Protein AF-A0A8S3YWI9-F1 (afdb_monomer_lite)

Sequence (128 aa):
RECPCPGCDGTGHITGLYTHHRSISGCPRRSELPIDVIESLLRQDHSLRCPTPGCNGRGHINNNRSTHRSLSGCPLAAMSRLMSQTATGGKSAMHVVVLPKSDDPTKAMIATCSEKDLIKLAAKEITP

Organism: NCBI:txid100452

InterPro domains:
  IPR002515 Zinc finger, C2H2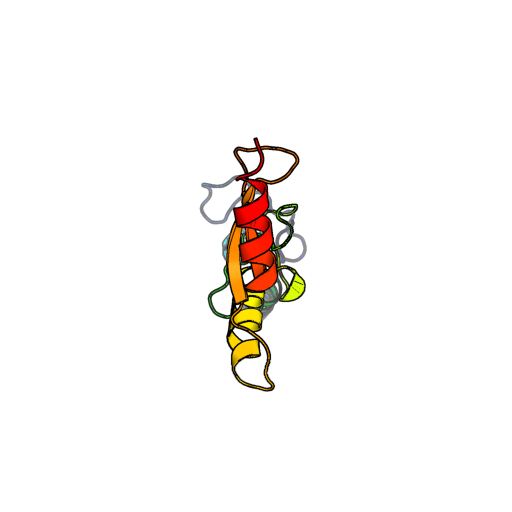C-type [PF01530] (2-29)
  IPR002515 Zinc finger, C2H2C-type [PF01530] (49-77)
  IPR002515 Zinc finger, C2H2C-type [PS51802] (1-37)
  IPR002515 Zinc finger, C2H2C-type [PS51802] (41-84)
  IPR036060 Zinc finger, C2H2C-type superfamily [SSF103637] (2-36)
  IPR036060 Zinc finger, C2H2C-type superfamily [SSF103637] (48-80)

Radius of gyration: 21.67 Å; chains: 1; bounding box: 41×27×69 Å

pLDDT: mean 79.13, std 11.41, range [43.0, 93.88]

Structure (mmCIF, N/CA/C/O backbone):
data_AF-A0A8S3YWI9-F1
#
_entry.id   AF-A0A8S3YWI9-F1
#
loop_
_atom_site.group_PDB
_atom_site.id
_atom_site.type_symbol
_atom_site.label_atom_id
_atom_site.label_alt_id
_atom_site.label_comp_id
_atom_site.label_asym_id
_atom_site.label_entity_id
_atom_site.label_seq_id
_atom_site.pdbx_PDB_ins_code
_atom_site.Cartn_x
_atom_site.Cartn_y
_atom_site.Cartn_z
_atom_site.occupancy
_atom_site.B_iso_or_equiv
_atom_site.auth_seq_id
_atom_site.auth_comp_id
_atom_site.auth_asym_id
_atom_site.auth_atom_id
_atom_site.pdbx_PDB_model_num
ATOM 1 N N . ARG A 1 1 ? 12.882 -3.904 -1.778 1.00 63.34 1 ARG A N 1
ATOM 2 C CA . ARG A 1 1 ? 11.714 -4.653 -2.304 1.00 63.34 1 ARG A CA 1
ATOM 3 C C . ARG A 1 1 ? 11.756 -4.441 -3.796 1.00 63.34 1 ARG A C 1
ATOM 5 O O . ARG A 1 1 ? 11.545 -3.309 -4.213 1.00 63.34 1 ARG A O 1
ATOM 12 N N . GLU A 1 2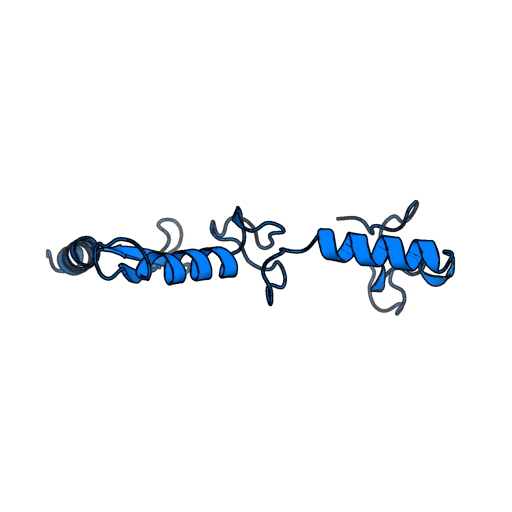 ? 12.147 -5.479 -4.515 1.00 71.88 2 GLU A N 1
ATOM 13 C CA . GLU A 1 2 ? 12.493 -5.403 -5.931 1.00 71.88 2 GLU A CA 1
ATOM 14 C C . GLU A 1 2 ? 11.245 -5.475 -6.808 1.00 71.88 2 GLU A C 1
ATOM 16 O O . GLU A 1 2 ? 10.175 -5.910 -6.366 1.00 71.88 2 GLU A O 1
ATOM 21 N N . CYS A 1 3 ? 11.384 -4.970 -8.028 1.00 85.06 3 CYS A N 1
ATOM 22 C CA . CYS A 1 3 ? 10.352 -5.013 -9.047 1.00 85.06 3 CYS A CA 1
ATOM 23 C C . CYS A 1 3 ? 9.980 -6.475 -9.371 1.00 85.06 3 CYS A C 1
ATOM 25 O O . CYS A 1 3 ? 10.881 -7.303 -9.466 1.00 85.06 3 CYS A O 1
ATOM 27 N N . PRO A 1 4 ? 8.694 -6.818 -9.595 1.00 84.50 4 PRO A N 1
ATOM 28 C CA . PRO A 1 4 ? 8.313 -8.176 -9.997 1.00 84.50 4 PRO A CA 1
ATOM 29 C C . PRO A 1 4 ? 8.827 -8.568 -11.393 1.00 84.50 4 PRO A C 1
ATOM 31 O O . PRO A 1 4 ? 8.722 -9.727 -11.777 1.00 84.50 4 PRO A O 1
ATOM 34 N N . CYS A 1 5 ? 9.338 -7.609 -12.172 1.00 85.75 5 CYS A N 1
ATOM 35 C CA . CYS A 1 5 ? 9.830 -7.836 -13.524 1.00 85.75 5 CYS A CA 1
ATOM 36 C C . CYS A 1 5 ? 11.078 -8.736 -13.487 1.00 85.75 5 CYS A C 1
ATOM 38 O O . CYS A 1 5 ? 12.069 -8.353 -12.859 1.00 85.75 5 CYS A O 1
ATOM 40 N N . PRO A 1 6 ? 11.077 -9.892 -14.179 1.00 86.25 6 PRO A N 1
ATOM 41 C CA . PRO A 1 6 ? 12.251 -10.755 -14.267 1.00 86.25 6 PRO A CA 1
ATOM 42 C C . PRO A 1 6 ? 13.466 -9.987 -14.799 1.00 86.25 6 PRO A C 1
ATOM 44 O O . PRO A 1 6 ? 13.362 -9.264 -15.789 1.00 86.25 6 PRO A O 1
ATOM 47 N N . GLY A 1 7 ? 14.613 -10.113 -14.127 1.00 85.06 7 GLY A N 1
ATOM 48 C CA . GLY A 1 7 ? 15.844 -9.420 -14.527 1.00 85.06 7 GLY A CA 1
ATOM 49 C C . GLY A 1 7 ? 15.806 -7.896 -14.358 1.00 85.06 7 GLY A C 1
ATOM 50 O O . GLY A 1 7 ? 16.611 -7.193 -14.971 1.00 85.06 7 GLY A O 1
ATOM 51 N N . CYS A 1 8 ? 14.870 -7.365 -13.568 1.00 89.19 8 CYS A N 1
ATOM 52 C CA . CYS A 1 8 ? 14.854 -5.964 -13.173 1.00 89.19 8 CYS A CA 1
ATOM 53 C C . CYS A 1 8 ? 15.336 -5.809 -11.727 1.00 89.19 8 CYS A C 1
ATOM 55 O O . CYS A 1 8 ? 14.812 -6.434 -10.811 1.00 89.19 8 CYS A O 1
ATOM 57 N N . ASP A 1 9 ? 16.301 -4.921 -11.531 1.00 89.44 9 ASP A N 1
ATOM 58 C CA . ASP A 1 9 ? 16.907 -4.568 -10.243 1.00 89.44 9 ASP A CA 1
ATOM 59 C C . ASP A 1 9 ? 16.110 -3.495 -9.471 1.00 89.44 9 ASP A C 1
ATOM 61 O O . ASP A 1 9 ? 16.414 -3.164 -8.324 1.00 89.44 9 ASP A O 1
ATOM 65 N N . GLY A 1 10 ? 15.056 -2.947 -10.083 1.00 88.88 10 GLY A N 1
ATOM 66 C CA . GLY A 1 10 ? 14.257 -1.865 -9.513 1.00 88.88 10 GLY A CA 1
ATOM 67 C C . GLY A 1 10 ? 14.858 -0.474 -9.729 1.00 88.88 10 GLY A C 1
ATOM 68 O O . GLY A 1 10 ? 14.299 0.502 -9.229 1.00 88.88 10 GLY A O 1
ATOM 69 N N . THR A 1 11 ? 15.966 -0.338 -10.456 1.00 91.50 11 THR A N 1
ATOM 70 C CA . THR A 1 11 ? 16.626 0.960 -10.655 1.00 91.50 11 THR A CA 1
ATOM 71 C C . THR A 1 11 ? 15.904 1.793 -11.717 1.00 91.50 11 THR A C 1
ATOM 73 O O . THR A 1 11 ? 15.346 1.270 -12.685 1.00 91.50 11 THR A O 1
ATOM 76 N N . GLY A 1 12 ? 15.865 3.111 -11.510 1.00 91.38 12 GLY A N 1
ATOM 77 C CA . GLY A 1 12 ? 15.150 4.048 -12.376 1.00 91.38 12 GLY A CA 1
ATOM 78 C C . GLY A 1 12 ? 13.626 3.931 -12.278 1.00 91.38 12 GLY A C 1
ATOM 79 O O . GLY A 1 12 ? 13.082 3.191 -11.455 1.00 91.38 12 GLY A O 1
ATOM 80 N N . HIS A 1 13 ? 12.922 4.686 -13.117 1.00 92.94 13 HIS A N 1
ATOM 81 C CA . HIS A 1 13 ? 11.462 4.685 -13.198 1.00 92.94 13 HIS A CA 1
ATOM 82 C C . HIS A 1 13 ? 11.029 5.065 -14.613 1.00 92.94 13 HIS A C 1
ATOM 84 O O . HIS A 1 13 ? 11.677 5.899 -15.239 1.00 92.94 13 HIS A O 1
ATOM 90 N N . ILE A 1 14 ? 9.917 4.512 -15.101 1.00 92.00 14 ILE A N 1
ATOM 91 C CA . ILE A 1 14 ? 9.407 4.776 -16.462 1.00 92.00 14 ILE A CA 1
ATOM 92 C C . ILE A 1 14 ? 9.196 6.272 -16.762 1.00 92.00 14 ILE A C 1
ATOM 94 O O . ILE A 1 14 ? 9.367 6.715 -17.888 1.00 92.00 14 ILE A O 1
ATOM 98 N N . THR A 1 15 ? 8.862 7.068 -15.745 1.00 90.56 15 THR A N 1
ATOM 99 C CA . THR A 1 15 ? 8.697 8.528 -15.876 1.00 90.56 15 THR A CA 1
ATOM 100 C C . THR A 1 15 ? 10.017 9.301 -15.877 1.00 90.56 15 THR A C 1
ATOM 102 O O . THR A 1 15 ? 10.000 10.508 -16.084 1.00 90.56 15 THR A O 1
ATOM 105 N N . GLY A 1 16 ? 11.141 8.662 -15.544 1.00 91.25 16 GLY A N 1
ATOM 106 C CA . GLY A 1 16 ? 12.441 9.315 -15.351 1.00 91.25 16 GLY A CA 1
ATOM 107 C C . GLY A 1 16 ? 12.561 10.184 -14.089 1.00 91.25 16 GLY A C 1
ATOM 108 O O . GLY A 1 16 ? 13.652 10.640 -13.774 1.00 91.25 16 GLY A O 1
ATOM 109 N N . LEU A 1 17 ? 11.474 10.396 -13.336 1.00 93.88 17 LEU A N 1
ATOM 110 C CA . LEU A 1 17 ? 11.449 11.295 -12.168 1.00 93.88 17 LEU A CA 1
ATOM 111 C C . LEU A 1 17 ? 11.874 10.632 -10.852 1.00 93.88 17 LEU A C 1
ATOM 113 O O . LEU A 1 17 ? 12.165 11.321 -9.878 1.00 93.88 17 LEU A O 1
ATOM 117 N N . TYR A 1 18 ? 11.877 9.300 -10.798 1.00 91.31 18 TYR A N 1
ATOM 118 C CA . TYR A 1 18 ? 12.221 8.546 -9.596 1.00 91.31 18 TYR A CA 1
ATOM 119 C C . TYR A 1 18 ? 13.433 7.655 -9.857 1.00 91.31 18 TYR A C 1
ATOM 121 O O . TYR A 1 18 ? 13.544 7.015 -10.900 1.00 91.31 18 TYR A O 1
ATOM 129 N N . THR A 1 19 ? 14.329 7.582 -8.875 1.00 90.62 19 THR A N 1
ATOM 130 C CA . THR A 1 19 ? 15.571 6.796 -8.948 1.00 90.62 19 THR A CA 1
ATOM 131 C C . THR A 1 19 ? 15.352 5.302 -8.726 1.00 90.62 19 THR A C 1
ATOM 133 O O . THR A 1 19 ? 16.248 4.500 -8.983 1.00 90.62 19 THR A O 1
ATOM 136 N N . HIS A 1 20 ? 14.168 4.915 -8.249 1.00 90.75 20 HIS A N 1
ATOM 137 C CA . HIS A 1 20 ? 13.845 3.536 -7.923 1.00 90.75 20 HIS A CA 1
ATOM 138 C C . HIS A 1 20 ? 12.349 3.259 -8.086 1.00 90.75 20 HIS A C 1
ATOM 140 O O . HIS A 1 20 ? 11.502 4.101 -7.768 1.00 90.75 20 HIS A O 1
ATOM 146 N N . HIS A 1 21 ? 12.023 2.038 -8.494 1.00 89.56 21 HIS A N 1
ATOM 147 C CA . HIS A 1 21 ? 10.664 1.525 -8.599 1.00 89.56 21 HIS A CA 1
ATOM 148 C C . HIS A 1 21 ? 10.556 0.146 -7.943 1.00 89.56 21 HIS A C 1
ATOM 150 O O . HIS A 1 21 ? 11.539 -0.532 -7.666 1.00 89.56 21 HIS A O 1
ATOM 156 N N . ARG A 1 22 ? 9.321 -0.261 -7.636 1.00 87.44 22 ARG A N 1
ATOM 157 C CA . ARG A 1 22 ? 9.043 -1.485 -6.857 1.00 87.44 22 ARG A CA 1
ATOM 158 C C . ARG A 1 22 ? 7.869 -2.295 -7.403 1.00 87.44 22 ARG A C 1
ATOM 160 O O . ARG A 1 22 ? 7.474 -3.281 -6.79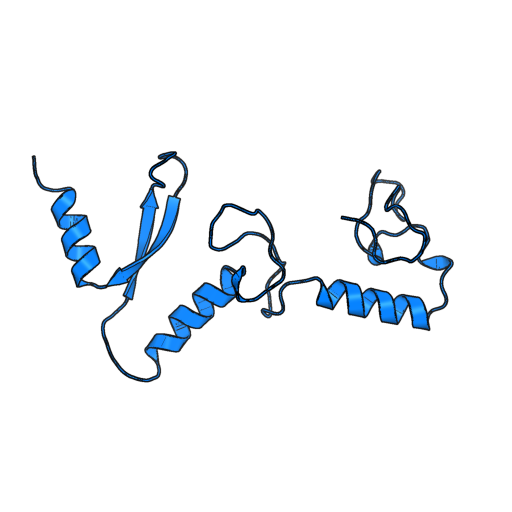3 1.00 87.44 22 ARG A O 1
ATOM 167 N N . SER A 1 23 ? 7.265 -1.826 -8.489 1.00 85.50 23 SER A N 1
ATOM 168 C CA . SER A 1 23 ? 6.069 -2.384 -9.114 1.00 85.50 23 SER A CA 1
ATOM 169 C C . SER A 1 23 ? 6.235 -2.357 -10.624 1.00 85.50 23 SER A C 1
ATOM 171 O O . SER A 1 23 ? 6.979 -1.527 -11.157 1.00 85.50 23 SER A O 1
ATOM 173 N N . ILE A 1 24 ? 5.495 -3.223 -11.319 1.00 87.62 24 ILE A N 1
ATOM 174 C CA . ILE A 1 24 ? 5.515 -3.251 -12.785 1.00 87.62 24 ILE A CA 1
ATOM 175 C C . ILE A 1 24 ? 5.078 -1.915 -13.381 1.00 87.62 24 ILE A C 1
ATOM 177 O O . ILE A 1 24 ? 5.618 -1.498 -14.399 1.00 87.62 24 ILE A O 1
ATOM 181 N N . SER A 1 25 ? 4.160 -1.200 -12.726 1.00 86.94 25 SER A N 1
ATOM 182 C CA . SER A 1 25 ? 3.669 0.087 -13.217 1.00 86.94 25 SER A CA 1
ATOM 183 C C . SER A 1 25 ? 4.752 1.152 -13.352 1.00 86.94 25 SER A C 1
ATOM 185 O O . SER A 1 25 ? 4.663 1.970 -14.260 1.00 86.94 25 SER A O 1
ATOM 187 N N . GLY A 1 26 ? 5.758 1.132 -12.476 1.00 88.31 26 GLY A N 1
ATOM 188 C CA . GLY A 1 26 ? 6.885 2.065 -12.520 1.00 88.31 26 GLY A CA 1
ATOM 189 C C . GLY A 1 26 ? 8.106 1.536 -13.272 1.00 88.31 26 GLY A C 1
ATOM 190 O O . GLY A 1 26 ? 9.107 2.242 -13.357 1.00 88.31 26 GLY A O 1
ATOM 191 N N . CYS A 1 27 ? 8.055 0.303 -13.783 1.00 91.19 27 CYS A N 1
ATOM 192 C CA . CYS A 1 27 ? 9.217 -0.364 -14.353 1.00 91.19 27 CYS A CA 1
ATOM 193 C C . CYS A 1 27 ? 9.564 0.19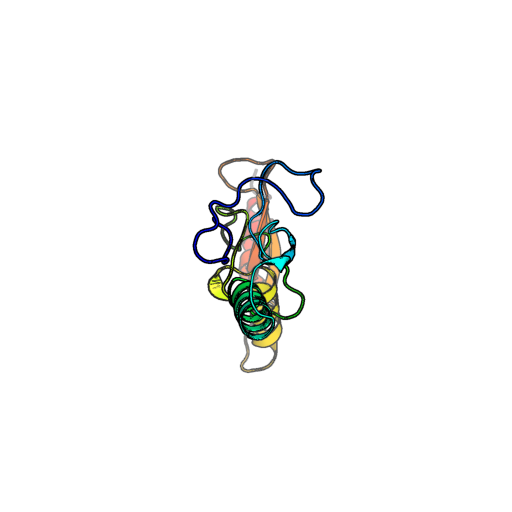0 -15.745 1.00 91.19 27 CYS A C 1
ATOM 195 O O . CYS A 1 27 ? 8.712 0.144 -16.634 1.00 91.19 27 CYS A O 1
ATOM 197 N N . PRO A 1 28 ? 10.803 0.665 -15.978 1.00 90.88 28 PRO A N 1
ATOM 198 C CA . PRO A 1 28 ? 11.233 1.143 -17.291 1.00 90.88 28 PRO A CA 1
ATOM 199 C C . PRO A 1 28 ? 11.321 0.013 -18.328 1.00 90.88 28 PRO A C 1
ATOM 201 O O . PRO A 1 28 ? 11.139 0.263 -19.512 1.00 90.88 28 PRO A O 1
ATOM 204 N N . ARG A 1 29 ? 11.509 -1.239 -17.888 1.00 87.56 29 ARG A N 1
ATOM 205 C CA . ARG A 1 29 ? 11.561 -2.427 -18.760 1.00 87.56 29 ARG A CA 1
ATOM 206 C C . ARG A 1 29 ? 10.184 -2.974 -19.137 1.00 87.56 29 ARG A C 1
ATOM 208 O O . ARG A 1 29 ? 10.078 -3.946 -19.876 1.00 87.56 29 ARG A O 1
ATOM 215 N N . ARG A 1 30 ? 9.102 -2.374 -18.625 1.00 86.00 30 ARG A N 1
ATOM 216 C CA . ARG A 1 30 ? 7.735 -2.876 -18.823 1.00 86.00 30 ARG A CA 1
ATOM 217 C C . ARG A 1 30 ? 7.368 -2.997 -20.301 1.00 86.00 30 ARG A C 1
ATOM 219 O O . ARG A 1 30 ? 6.700 -3.956 -20.657 1.00 86.00 30 ARG A O 1
ATOM 226 N N . SER A 1 31 ? 7.771 -2.041 -21.136 1.00 81.81 31 SER A N 1
ATOM 227 C CA . SER A 1 31 ? 7.459 -2.031 -22.571 1.00 81.81 31 SER A CA 1
ATOM 228 C C . SER A 1 31 ? 8.251 -3.057 -23.384 1.00 81.81 31 SER A C 1
ATOM 230 O O . SER A 1 31 ? 7.897 -3.308 -24.529 1.00 81.81 31 SER A O 1
ATOM 232 N N . GLU A 1 32 ? 9.311 -3.637 -22.815 1.00 84.19 32 GLU A N 1
ATOM 233 C CA . GLU A 1 32 ? 10.149 -4.651 -23.470 1.00 84.19 32 GLU A CA 1
ATOM 234 C C . GLU A 1 32 ? 9.572 -6.069 -23.321 1.00 84.19 32 GLU A C 1
ATOM 236 O O . GLU A 1 32 ? 10.038 -7.008 -23.963 1.00 84.19 32 GLU A O 1
ATOM 241 N N . LEU A 1 33 ? 8.569 -6.244 -22.456 1.00 84.06 33 LEU A N 1
ATOM 242 C CA . LEU A 1 33 ? 7.944 -7.532 -22.191 1.00 84.06 33 LEU A CA 1
ATOM 243 C C . LEU A 1 33 ? 6.730 -7.763 -23.102 1.00 84.06 33 LEU A C 1
ATOM 245 O O . LEU A 1 33 ? 6.008 -6.819 -23.427 1.00 84.06 33 LEU A O 1
ATOM 249 N N . PRO A 1 34 ? 6.437 -9.022 -23.469 1.00 87.62 34 PRO A N 1
ATOM 250 C CA . PRO A 1 34 ? 5.206 -9.345 -24.175 1.00 87.62 34 PRO A CA 1
ATOM 251 C C . PRO A 1 34 ? 3.978 -9.059 -23.299 1.00 87.62 34 PRO A C 1
ATOM 253 O O . PRO A 1 34 ? 4.016 -9.188 -22.072 1.00 87.62 34 PRO A O 1
ATOM 256 N N . ILE A 1 35 ? 2.872 -8.689 -23.946 1.00 85.88 35 ILE A N 1
ATOM 257 C CA . ILE A 1 35 ? 1.637 -8.216 -23.298 1.00 85.88 35 ILE A CA 1
ATOM 258 C C . ILE A 1 35 ? 1.106 -9.231 -22.273 1.00 85.88 35 ILE A C 1
ATOM 260 O O . ILE A 1 35 ? 0.777 -8.846 -21.150 1.00 85.88 35 ILE A O 1
ATOM 264 N N . ASP A 1 36 ? 1.123 -10.524 -22.603 1.00 86.38 36 ASP A N 1
ATOM 265 C CA . ASP A 1 36 ? 0.658 -11.601 -21.714 1.00 86.38 36 ASP A CA 1
ATOM 266 C C . ASP A 1 36 ? 1.484 -11.701 -20.420 1.00 86.38 36 ASP A C 1
ATOM 268 O O . ASP A 1 36 ? 0.968 -11.976 -19.329 1.00 86.38 36 ASP A O 1
ATOM 272 N N . VAL A 1 37 ? 2.786 -11.422 -20.522 1.00 86.19 37 VAL A N 1
ATOM 273 C CA . VAL A 1 37 ? 3.694 -11.394 -19.371 1.00 86.19 37 VAL A CA 1
ATOM 274 C C . VAL A 1 37 ? 3.446 -10.139 -18.540 1.00 86.19 37 VAL A C 1
ATOM 276 O O . VAL A 1 37 ? 3.382 -10.233 -17.314 1.00 86.19 37 VAL A O 1
ATOM 279 N N . ILE A 1 38 ? 3.229 -8.980 -19.168 1.00 86.12 38 ILE A N 1
ATOM 280 C CA . ILE A 1 38 ? 2.871 -7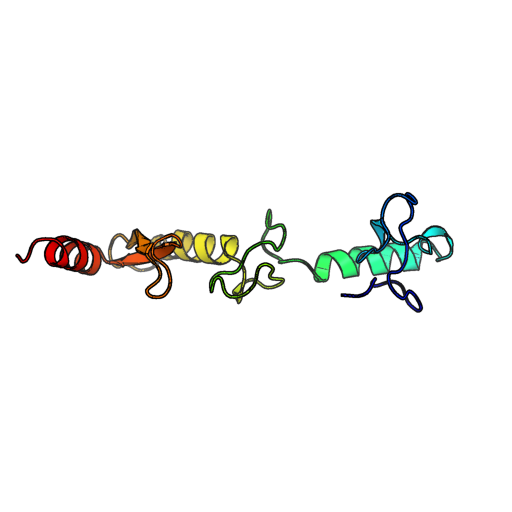.744 -18.455 1.00 86.12 38 ILE A CA 1
ATOM 281 C C . ILE A 1 38 ? 1.580 -7.945 -17.649 1.00 86.12 38 ILE A C 1
ATOM 283 O O . ILE A 1 38 ? 1.539 -7.583 -16.470 1.00 86.12 38 ILE A O 1
ATOM 287 N N . GLU A 1 39 ? 0.546 -8.544 -18.247 1.00 85.50 39 GLU A N 1
ATOM 288 C CA . GLU A 1 39 ? -0.710 -8.871 -17.559 1.00 85.50 39 GLU A CA 1
ATOM 289 C C . GLU A 1 39 ? -0.494 -9.804 -16.366 1.00 85.50 39 GLU A C 1
ATOM 291 O O . GLU A 1 39 ? -1.005 -9.553 -15.269 1.00 85.50 39 GLU A O 1
ATOM 296 N N . SER A 1 40 ? 0.295 -10.859 -16.554 1.00 84.88 40 SER A N 1
ATOM 297 C CA . SER A 1 40 ? 0.602 -11.817 -15.490 1.00 84.88 40 SER A CA 1
ATOM 298 C C . SER A 1 40 ? 1.325 -11.151 -14.314 1.00 84.88 40 SER A C 1
ATOM 300 O O . SER A 1 40 ? 0.970 -11.365 -13.152 1.00 84.88 40 SER A O 1
ATOM 302 N N . LEU A 1 41 ? 2.289 -10.275 -14.599 1.00 84.69 41 LEU A N 1
ATOM 303 C CA . LEU A 1 41 ? 3.052 -9.549 -13.582 1.00 84.69 41 LEU A CA 1
ATOM 304 C C . LEU A 1 41 ? 2.217 -8.476 -12.870 1.00 84.69 41 LEU A C 1
ATOM 306 O O . LEU A 1 41 ? 2.383 -8.266 -11.667 1.00 84.69 41 LEU A O 1
ATOM 310 N N . LEU A 1 42 ? 1.286 -7.825 -13.574 1.00 80.88 42 LEU A N 1
ATOM 311 C CA . LEU A 1 42 ? 0.297 -6.938 -12.954 1.00 80.88 42 LEU A CA 1
ATOM 312 C C . LEU A 1 42 ? -0.540 -7.714 -11.938 1.00 80.88 42 LEU A C 1
ATOM 314 O O . LEU A 1 42 ? -0.622 -7.304 -10.782 1.00 80.88 42 LEU A O 1
ATOM 318 N N . ARG A 1 43 ? -1.098 -8.869 -12.327 1.00 77.88 43 ARG A N 1
ATOM 319 C CA . ARG A 1 43 ? -1.882 -9.738 -11.427 1.00 77.88 43 ARG A CA 1
ATOM 320 C C . ARG A 1 43 ? -1.072 -10.162 -10.199 1.00 77.88 43 ARG A C 1
ATOM 322 O O . ARG A 1 43 ? -1.592 -10.136 -9.081 1.00 77.88 43 ARG A O 1
ATOM 329 N N . GLN A 1 44 ? 0.213 -10.463 -10.374 1.00 73.31 44 GLN A N 1
ATOM 330 C CA . GLN A 1 44 ? 1.113 -10.741 -9.256 1.00 73.31 44 GLN A CA 1
ATOM 331 C C . GLN A 1 44 ? 1.338 -9.516 -8.348 1.00 73.31 44 GLN A C 1
ATOM 333 O O . GLN A 1 44 ? 1.301 -9.663 -7.125 1.00 73.31 44 GLN A O 1
ATOM 338 N N . ASP A 1 45 ? 1.467 -8.296 -8.882 1.00 73.25 45 ASP A N 1
ATOM 339 C CA . ASP A 1 45 ? 1.553 -7.064 -8.073 1.00 73.25 45 ASP A CA 1
ATOM 340 C C . ASP A 1 45 ? 0.325 -6.875 -7.160 1.00 73.25 45 ASP A C 1
ATOM 342 O O . ASP A 1 45 ? 0.454 -6.437 -6.012 1.00 73.25 45 ASP A O 1
ATOM 346 N N . HIS A 1 46 ? -0.863 -7.283 -7.617 1.00 65.69 46 HIS A N 1
ATOM 347 C CA . HIS A 1 46 ? -2.083 -7.265 -6.802 1.00 65.69 46 HIS A CA 1
ATOM 348 C C . HIS A 1 46 ? -2.063 -8.315 -5.682 1.00 65.69 46 HIS A C 1
ATOM 350 O O . HIS A 1 46 ? -2.445 -8.004 -4.555 1.00 65.69 46 HIS A O 1
ATOM 356 N N . SER A 1 47 ? -1.545 -9.521 -5.943 1.00 65.75 47 SER A N 1
ATOM 357 C CA . SER A 1 47 ? -1.385 -10.571 -4.915 1.00 65.75 47 SER A CA 1
ATOM 358 C C . SER A 1 47 ? -0.357 -10.222 -3.827 1.00 65.75 47 SER A C 1
ATOM 360 O O . SER A 1 47 ? -0.323 -10.814 -2.750 1.00 65.75 47 SER A O 1
ATOM 362 N N . LEU A 1 48 ? 0.465 -9.205 -4.083 1.00 71.81 48 LEU A N 1
ATOM 363 C CA . LEU A 1 48 ? 1.444 -8.662 -3.151 1.00 71.81 48 LEU A CA 1
ATOM 364 C C . LEU A 1 48 ? 0.877 -7.560 -2.235 1.00 71.81 48 LEU A C 1
ATOM 366 O O . LEU A 1 48 ? 1.637 -6.988 -1.432 1.00 71.81 48 LEU A O 1
ATOM 370 N N . ARG A 1 49 ? -0.421 -7.255 -2.353 1.00 77.88 49 ARG A N 1
ATOM 371 C CA . ARG A 1 49 ? -1.168 -6.307 -1.515 1.00 77.88 49 ARG A CA 1
ATOM 372 C C . ARG A 1 49 ? -2.080 -7.052 -0.550 1.00 77.88 49 ARG A C 1
ATOM 374 O O . ARG A 1 49 ? -2.347 -8.237 -0.693 1.00 77.88 49 ARG A O 1
ATOM 381 N N . CYS A 1 50 ? -2.537 -6.328 0.465 1.00 86.38 50 CYS A N 1
ATOM 382 C CA . CYS A 1 50 ? -3.518 -6.859 1.394 1.00 86.38 50 CYS A CA 1
ATOM 383 C C . CYS A 1 50 ? -4.805 -7.257 0.650 1.00 86.38 50 CYS A C 1
ATOM 385 O O . CYS A 1 50 ? -5.314 -6.433 -0.107 1.00 86.38 50 CYS A O 1
ATOM 387 N N . PRO A 1 51 ? -5.356 -8.464 0.881 1.00 87.19 51 PRO A N 1
ATOM 388 C CA . PRO A 1 51 ? -6.578 -8.913 0.213 1.00 87.19 51 PRO A CA 1
ATOM 389 C C . PRO A 1 51 ? -7.846 -8.210 0.725 1.00 87.19 51 PRO A C 1
ATOM 391 O O . PRO A 1 51 ? -8.919 -8.409 0.167 1.00 87.19 51 PRO A O 1
ATOM 394 N N . THR A 1 52 ? -7.752 -7.403 1.787 1.00 86.88 52 THR A N 1
ATOM 395 C CA . THR A 1 52 ? -8.886 -6.637 2.316 1.00 86.88 52 THR A CA 1
ATOM 396 C C . THR A 1 52 ? -9.354 -5.601 1.286 1.00 86.88 52 THR A C 1
ATOM 398 O O . THR A 1 52 ? -8.561 -4.723 0.927 1.00 86.88 52 THR A O 1
ATOM 401 N N . PRO A 1 53 ? -10.627 -5.636 0.844 1.00 86.00 53 PRO A N 1
ATOM 402 C CA . PRO A 1 53 ? -11.179 -4.625 -0.054 1.00 86.00 53 PRO A CA 1
ATOM 403 C C . PRO A 1 53 ? -10.993 -3.215 0.517 1.00 86.00 53 PRO A C 1
ATOM 405 O O . PRO A 1 53 ? -11.203 -2.983 1.706 1.00 86.00 53 PRO A O 1
ATOM 408 N N . GLY A 1 54 ? -10.541 -2.274 -0.313 1.00 85.12 54 GLY A N 1
ATOM 409 C CA . GLY A 1 54 ? -10.260 -0.899 0.118 1.00 85.12 54 GLY A CA 1
ATOM 410 C C . GLY A 1 54 ? -8.981 -0.724 0.948 1.00 85.12 54 GLY A C 1
ATOM 411 O O . GLY A 1 54 ? -8.648 0.399 1.326 1.00 85.12 54 GLY A O 1
ATOM 412 N N . CYS A 1 55 ? -8.216 -1.788 1.213 1.00 87.69 55 CYS A N 1
ATOM 413 C CA . CYS A 1 55 ? -6.942 -1.669 1.909 1.00 87.69 55 CYS A CA 1
ATOM 414 C C . CYS A 1 55 ? -5.774 -1.422 0.950 1.00 87.69 55 CYS A C 1
ATOM 416 O O . CYS A 1 55 ? -5.536 -2.164 0.002 1.00 87.69 55 CYS A O 1
ATOM 418 N N . ASN A 1 56 ? -4.970 -0.406 1.257 1.00 84.81 56 ASN A N 1
ATOM 419 C CA . ASN A 1 56 ? -3.775 -0.042 0.493 1.00 84.81 56 ASN A CA 1
ATOM 420 C C . ASN A 1 56 ? -2.478 -0.705 1.008 1.00 84.81 56 ASN A C 1
ATOM 422 O O . ASN A 1 56 ? -1.392 -0.376 0.533 1.00 84.81 56 ASN A O 1
ATOM 426 N N . GLY A 1 57 ? -2.563 -1.604 1.998 1.00 85.00 57 GLY A N 1
ATOM 427 C CA . GLY A 1 57 ? -1.398 -2.277 2.585 1.00 85.00 57 GLY A CA 1
ATOM 428 C C . GLY A 1 57 ? -0.523 -1.396 3.488 1.00 85.00 57 GLY A C 1
ATOM 429 O O . GLY A 1 57 ? 0.577 -1.815 3.853 1.00 85.00 57 GLY A O 1
ATOM 430 N N . ARG A 1 58 ? -0.968 -0.184 3.851 1.00 84.31 58 ARG A N 1
ATOM 431 C CA . ARG A 1 58 ? -0.265 0.701 4.798 1.00 84.31 58 ARG A CA 1
ATOM 432 C C . ARG A 1 58 ? -0.705 0.450 6.241 1.00 84.31 58 ARG A C 1
ATOM 434 O O . ARG A 1 58 ? -1.832 0.028 6.495 1.00 84.31 58 ARG A O 1
ATOM 441 N N . GLY A 1 59 ? 0.204 0.723 7.175 1.00 84.75 59 GLY A N 1
ATOM 442 C CA . GLY A 1 59 ? 0.014 0.464 8.604 1.00 84.75 59 GLY A CA 1
ATOM 443 C C . GLY A 1 59 ? 0.050 -1.028 8.940 1.00 84.75 59 GLY A C 1
ATOM 444 O O . GLY A 1 59 ? 0.036 -1.879 8.052 1.00 84.75 59 GLY A O 1
ATOM 445 N N . HIS A 1 60 ? 0.118 -1.362 10.225 1.00 90.88 60 HIS A N 1
ATOM 446 C CA . HIS A 1 60 ? 0.053 -2.740 10.709 1.00 90.88 60 HIS A CA 1
ATOM 447 C C . HIS A 1 60 ? -0.542 -2.754 12.114 1.00 90.88 60 HIS A C 1
ATOM 449 O O . HIS A 1 60 ? -0.238 -1.876 12.918 1.00 90.88 60 HIS A O 1
ATOM 455 N N . ILE A 1 61 ? -1.321 -3.786 12.439 1.00 86.44 61 ILE A N 1
ATOM 456 C CA . ILE A 1 61 ? -1.984 -3.923 13.750 1.00 86.44 61 ILE A CA 1
ATOM 457 C C . ILE A 1 61 ? -1.045 -3.837 14.974 1.00 86.44 61 ILE A C 1
ATOM 459 O O . ILE A 1 61 ? -1.450 -3.345 16.014 1.00 86.44 61 ILE A O 1
ATOM 463 N N . ASN A 1 62 ? 0.220 -4.261 14.865 1.00 82.06 62 ASN A N 1
ATOM 464 C CA . ASN A 1 62 ? 1.192 -4.241 15.963 1.00 82.06 62 ASN A CA 1
ATOM 465 C C . ASN A 1 62 ? 2.018 -2.945 16.015 1.00 82.06 62 ASN A C 1
ATOM 467 O O . ASN A 1 62 ? 2.918 -2.841 16.844 1.00 82.06 62 ASN A O 1
ATOM 471 N N . ASN A 1 63 ? 1.801 -1.999 15.092 1.00 74.06 63 ASN A N 1
ATOM 472 C CA . ASN A 1 63 ? 2.577 -0.760 14.931 1.00 74.06 63 ASN A CA 1
ATOM 473 C C . ASN A 1 63 ? 4.107 -0.934 14.723 1.00 74.06 63 ASN A C 1
ATOM 475 O O . ASN A 1 63 ? 4.830 0.037 14.552 1.00 74.06 63 ASN A O 1
ATOM 479 N N . ASN A 1 64 ? 4.624 -2.167 14.690 1.00 84.00 64 ASN A N 1
ATOM 480 C CA . ASN A 1 64 ? 6.047 -2.461 14.475 1.00 84.00 64 ASN A CA 1
ATOM 481 C C . ASN A 1 64 ? 6.448 -2.432 12.989 1.00 84.00 64 ASN A C 1
ATOM 483 O O . ASN A 1 64 ? 7.621 -2.520 12.642 1.00 84.00 64 ASN A O 1
ATOM 487 N N . ARG A 1 65 ? 5.463 -2.387 12.087 1.00 81.81 65 ARG A N 1
ATOM 488 C CA . ARG A 1 65 ? 5.661 -2.388 10.636 1.00 81.81 65 ARG A CA 1
ATOM 489 C C . ARG A 1 65 ? 4.783 -1.314 10.009 1.00 81.81 65 ARG A C 1
ATOM 491 O O . ARG A 1 65 ? 3.595 -1.240 10.300 1.00 81.81 65 ARG A O 1
ATOM 498 N N . SER A 1 66 ? 5.339 -0.540 9.083 1.00 85.50 66 SER A N 1
ATOM 499 C CA . SER A 1 66 ? 4.586 0.510 8.377 1.00 85.50 66 SER A CA 1
ATOM 500 C C . SER A 1 66 ? 3.766 -0.017 7.191 1.00 85.50 66 SER A C 1
ATOM 502 O O . SER A 1 66 ? 3.033 0.744 6.561 1.00 85.50 66 SER A O 1
ATOM 504 N N . THR A 1 67 ? 3.882 -1.311 6.863 1.00 85.56 67 THR A N 1
ATOM 505 C CA . THR A 1 67 ? 3.145 -1.966 5.770 1.00 85.56 67 THR A CA 1
ATOM 506 C C . THR A 1 67 ? 2.750 -3.401 6.126 1.00 85.56 67 THR A C 1
ATOM 508 O O . THR A 1 67 ? 3.380 -4.040 6.973 1.00 85.56 67 THR A O 1
ATOM 511 N N . HIS A 1 68 ? 1.729 -3.922 5.447 1.00 89.00 68 HIS A N 1
ATOM 512 C CA . HIS A 1 68 ? 1.270 -5.307 5.547 1.00 89.00 68 HIS A CA 1
ATOM 513 C C . HIS A 1 68 ? 0.785 -5.823 4.180 1.00 89.00 68 HIS A C 1
ATOM 515 O O . HIS A 1 68 ? 0.586 -5.055 3.238 1.00 89.00 68 HIS A O 1
ATOM 521 N N . ARG A 1 69 ? 0.605 -7.144 4.063 1.00 87.50 69 ARG A N 1
ATOM 522 C CA . ARG A 1 69 ? 0.115 -7.809 2.834 1.00 87.50 69 ARG A CA 1
ATOM 523 C C . ARG A 1 69 ? -0.936 -8.886 3.094 1.00 87.50 69 ARG A C 1
ATOM 525 O O . ARG A 1 69 ? -1.421 -9.506 2.165 1.00 87.50 69 ARG A O 1
ATOM 532 N N . SER A 1 70 ? -1.272 -9.136 4.352 1.00 86.81 70 SER A N 1
ATOM 533 C CA . SER A 1 70 ? -2.176 -10.209 4.753 1.00 86.81 70 SER A CA 1
ATOM 534 C C . SER A 1 70 ? -3.234 -9.687 5.713 1.00 86.81 70 SER A C 1
ATOM 536 O O . SER A 1 70 ? -3.032 -8.667 6.379 1.00 86.81 70 SER A O 1
ATOM 538 N N . LEU A 1 71 ? -4.344 -10.424 5.821 1.00 87.38 71 LEU A N 1
ATOM 539 C CA . LEU A 1 71 ? -5.437 -10.104 6.743 1.00 87.38 71 LEU A CA 1
ATOM 540 C C . LEU A 1 71 ? -4.959 -10.005 8.198 1.00 87.38 71 LEU A C 1
ATOM 542 O O . LEU A 1 71 ? -5.451 -9.168 8.943 1.00 87.38 71 LEU A O 1
ATOM 546 N N . SER A 1 72 ? -3.983 -10.824 8.601 1.00 85.88 72 SER A N 1
ATOM 547 C CA . SER A 1 72 ? -3.444 -10.828 9.967 1.00 85.88 72 SER A CA 1
ATOM 548 C C . SER A 1 72 ? -2.701 -9.542 10.322 1.00 85.88 72 SER A C 1
ATOM 550 O O . SER A 1 72 ? -2.713 -9.139 11.474 1.00 85.88 72 SER A O 1
ATOM 552 N N . GLY A 1 73 ? -2.063 -8.886 9.350 1.00 87.00 73 GLY A N 1
ATOM 553 C CA . GLY A 1 73 ? -1.381 -7.608 9.570 1.00 87.00 73 GLY A CA 1
ATOM 554 C C . GLY A 1 73 ? -2.270 -6.385 9.341 1.00 87.00 73 GLY A C 1
ATOM 555 O O . GLY A 1 73 ? -1.869 -5.272 9.676 1.00 87.00 73 GLY A O 1
ATOM 556 N N . CYS A 1 74 ? -3.453 -6.574 8.753 1.00 90.38 74 CYS A N 1
ATOM 557 C CA . CYS A 1 74 ? -4.280 -5.496 8.237 1.00 90.38 74 CYS A CA 1
ATOM 558 C C . CYS A 1 74 ? -5.095 -4.805 9.339 1.00 90.38 74 CYS A C 1
ATOM 560 O O . CYS A 1 74 ? -5.957 -5.451 9.938 1.00 90.38 74 CYS A O 1
ATOM 562 N N . PRO A 1 75 ? -4.906 -3.491 9.569 1.00 88.44 75 PRO A N 1
ATOM 563 C CA . PRO A 1 75 ? -5.713 -2.757 10.540 1.00 88.44 75 PRO A CA 1
ATOM 564 C C . PRO A 1 75 ? -7.196 -2.718 10.140 1.00 88.44 75 PRO A C 1
ATOM 566 O O . PRO A 1 75 ? -8.056 -2.926 10.988 1.00 88.44 75 PRO A O 1
ATOM 569 N N . LEU A 1 76 ? -7.506 -2.564 8.847 1.00 87.88 76 LEU A N 1
ATOM 570 C CA . LEU A 1 76 ? -8.890 -2.552 8.348 1.00 87.88 76 LEU A CA 1
ATOM 571 C C . LEU A 1 76 ? -9.586 -3.916 8.492 1.00 87.88 76 LEU A C 1
ATOM 573 O O . LEU A 1 76 ? -10.762 -3.979 8.853 1.00 87.88 76 LEU A O 1
ATOM 577 N N . ALA A 1 77 ? -8.869 -5.020 8.254 1.00 87.19 77 ALA A N 1
ATOM 578 C CA . ALA A 1 77 ? -9.425 -6.362 8.449 1.00 87.19 77 ALA A CA 1
ATOM 579 C C . ALA A 1 77 ? -9.661 -6.661 9.930 1.00 87.19 77 ALA A C 1
ATOM 581 O O . ALA A 1 77 ? -10.665 -7.280 10.275 1.00 87.19 77 ALA A O 1
ATOM 582 N N . ALA A 1 78 ? -8.748 -6.223 10.802 1.00 85.44 78 ALA A N 1
ATOM 583 C CA . ALA A 1 78 ? -8.909 -6.364 12.242 1.00 85.44 78 ALA A CA 1
ATOM 584 C C . ALA A 1 78 ? -10.167 -5.629 12.724 1.00 85.44 78 ALA A C 1
ATOM 586 O O . ALA A 1 78 ? -10.994 -6.238 13.395 1.00 85.44 78 ALA A O 1
ATOM 587 N N . MET A 1 79 ? -10.375 -4.383 12.289 1.00 80.19 79 MET A N 1
ATOM 588 C CA . MET A 1 79 ? -11.600 -3.625 12.582 1.00 80.19 79 MET A CA 1
ATOM 589 C C . MET A 1 79 ? -12.858 -4.333 12.059 1.00 80.19 79 MET A C 1
ATOM 591 O O . MET A 1 79 ? -13.825 -4.492 12.797 1.00 80.19 79 MET A O 1
ATOM 595 N N . SER A 1 80 ? -12.832 -4.836 10.820 1.00 81.56 80 SER A N 1
ATOM 596 C CA . SER A 1 80 ? -13.980 -5.544 10.223 1.00 81.56 80 SER A CA 1
ATOM 597 C C . SER A 1 80 ? -14.341 -6.824 10.985 1.00 81.56 80 SER A C 1
ATOM 599 O O . SER A 1 80 ? -15.518 -7.118 11.199 1.00 81.56 80 SER A O 1
ATOM 601 N N . ARG A 1 81 ? -13.333 -7.576 11.447 1.00 77.81 81 ARG A N 1
ATOM 602 C CA . ARG A 1 81 ? -13.533 -8.756 12.302 1.00 77.81 81 ARG A CA 1
ATOM 603 C C . ARG A 1 81 ? -14.137 -8.383 13.649 1.00 77.81 81 ARG A C 1
ATOM 605 O O . ARG A 1 81 ? -14.988 -9.119 14.135 1.00 77.81 81 ARG A O 1
ATOM 612 N N . LEU A 1 82 ? -13.706 -7.278 14.253 1.00 69.19 82 LEU A N 1
ATOM 613 C CA . LEU A 1 82 ? -14.268 -6.789 15.517 1.00 69.19 82 LEU A CA 1
ATOM 614 C C . LEU A 1 82 ? -15.738 -6.385 15.344 1.00 69.19 82 LEU A C 1
ATOM 616 O O . LEU A 1 82 ? -16.571 -6.755 16.163 1.00 69.19 82 LEU A O 1
ATOM 620 N N . MET A 1 83 ? -16.069 -5.714 14.238 1.00 66.69 83 MET A N 1
ATOM 621 C CA . MET A 1 83 ? -17.441 -5.303 13.933 1.00 66.69 83 MET A CA 1
ATOM 622 C C . MET A 1 83 ? -18.367 -6.498 13.657 1.00 66.69 83 MET A C 1
ATOM 624 O O . MET A 1 83 ? -19.529 -6.469 14.036 1.00 66.69 83 MET A O 1
ATOM 628 N N . SER A 1 84 ? -17.858 -7.559 13.020 1.00 63.66 84 SER A N 1
ATOM 629 C CA . SER A 1 84 ? -18.653 -8.748 12.660 1.00 63.66 84 SER A CA 1
ATOM 630 C C . SER A 1 84 ? -18.919 -9.680 13.850 1.00 63.66 84 SER A C 1
ATOM 632 O O . SER A 1 84 ? -19.898 -10.420 13.855 1.00 63.66 84 SER A O 1
ATOM 634 N N . GLN A 1 85 ? -18.067 -9.644 14.880 1.00 56.25 85 GLN A N 1
ATOM 635 C CA . GLN A 1 85 ? -18.211 -10.465 16.089 1.00 56.25 85 GLN A CA 1
ATOM 636 C C . GLN A 1 85 ? -19.381 -10.036 16.992 1.00 56.25 85 GLN A C 1
ATOM 638 O O . GLN A 1 85 ? -19.757 -10.784 17.887 1.00 56.25 85 GLN A O 1
ATOM 643 N N . THR A 1 86 ? -19.999 -8.876 16.754 1.00 52.84 86 THR A N 1
ATOM 644 C CA . THR A 1 86 ? -21.186 -8.432 17.505 1.00 52.84 86 THR A CA 1
ATOM 645 C C . THR A 1 86 ? -22.491 -9.067 17.006 1.00 52.84 86 THR A C 1
ATOM 647 O O . THR A 1 86 ? -23.507 -8.968 17.690 1.00 52.84 86 THR A O 1
ATOM 650 N N . ALA A 1 87 ? -22.479 -9.737 15.844 1.00 52.16 87 ALA A N 1
ATOM 651 C CA . ALA A 1 87 ? -23.692 -10.218 15.178 1.00 52.16 87 ALA A CA 1
ATOM 652 C C . ALA A 1 87 ? -24.073 -11.679 15.493 1.00 52.16 87 ALA A C 1
ATOM 654 O O . ALA A 1 87 ? -25.228 -12.054 15.300 1.00 52.16 87 ALA A O 1
ATOM 655 N N . THR A 1 88 ? -23.156 -12.521 15.986 1.00 48.38 88 THR A N 1
ATOM 656 C CA . THR A 1 88 ? -23.437 -13.952 16.213 1.00 48.38 88 THR A CA 1
ATOM 657 C C . THR A 1 88 ? -22.822 -14.462 17.517 1.00 48.38 88 THR A C 1
ATOM 659 O O . THR A 1 88 ? -21.637 -14.781 17.566 1.00 48.38 88 THR A O 1
ATOM 662 N N . GLY A 1 89 ? -23.649 -14.599 18.558 1.00 43.00 89 GLY A N 1
ATOM 663 C CA . GLY A 1 89 ? -23.298 -15.278 19.813 1.00 43.00 89 GLY A CA 1
ATOM 664 C C . GLY A 1 89 ? -22.765 -14.320 20.876 1.00 43.00 89 GLY A C 1
ATOM 665 O O . GLY A 1 89 ? -21.648 -13.830 20.789 1.00 43.00 89 GLY A O 1
ATOM 666 N N . GLY A 1 90 ? -23.601 -14.023 21.872 1.00 55.78 90 GLY A N 1
ATOM 667 C CA . GLY A 1 90 ? -23.415 -12.875 22.752 1.00 55.78 90 GLY A CA 1
ATOM 668 C C . GLY A 1 90 ? -22.116 -12.850 23.561 1.00 55.78 90 GLY A C 1
ATOM 669 O O . GLY A 1 90 ? -21.623 -13.888 24.000 1.00 55.78 90 GLY A O 1
ATOM 670 N N . LYS A 1 91 ? -21.639 -11.627 23.831 1.00 49.19 91 LYS A N 1
ATOM 671 C CA . LYS A 1 91 ? -21.372 -11.072 25.176 1.00 49.19 91 LYS A CA 1
ATOM 672 C C . LYS A 1 91 ? -20.696 -9.693 25.068 1.00 49.19 91 LYS A C 1
ATOM 674 O O . LYS A 1 91 ? -19.606 -9.587 24.527 1.00 49.19 91 LYS A O 1
ATOM 679 N N . SER A 1 92 ? -21.348 -8.697 25.680 1.00 53.88 92 SER A N 1
ATOM 680 C CA . SER A 1 92 ? -20.861 -7.360 26.075 1.00 53.88 92 SER A CA 1
ATOM 681 C C . SER A 1 92 ? -20.432 -6.384 24.970 1.00 53.88 92 SER A C 1
ATOM 683 O O . SER A 1 92 ? -19.577 -6.682 24.144 1.00 53.88 92 SER A O 1
ATOM 685 N N . ALA A 1 93 ? -20.983 -5.165 25.019 1.00 61.91 93 ALA A N 1
ATOM 686 C CA . ALA A 1 93 ? -20.510 -4.027 24.239 1.00 61.91 93 ALA A CA 1
ATOM 687 C C . ALA A 1 93 ? -18.991 -3.840 24.440 1.00 61.91 93 ALA A C 1
ATOM 689 O O . ALA A 1 93 ? -18.509 -3.686 25.566 1.00 61.91 93 ALA A O 1
ATOM 690 N N . MET A 1 94 ? -18.234 -3.920 23.344 1.00 68.62 94 MET A N 1
ATOM 691 C CA . MET A 1 94 ? -16.794 -3.669 23.331 1.00 68.62 94 MET A CA 1
ATOM 692 C C . MET A 1 94 ? -16.559 -2.186 23.066 1.00 68.62 94 MET A C 1
ATOM 694 O O . MET A 1 94 ? -17.094 -1.625 22.111 1.00 68.62 94 MET A O 1
ATOM 698 N N . HIS A 1 95 ? -15.744 -1.559 23.903 1.00 75.56 95 HIS A N 1
ATOM 699 C CA . HIS A 1 95 ? -15.394 -0.150 23.796 1.00 75.56 95 HIS A CA 1
ATOM 700 C C . HIS A 1 95 ? -14.086 -0.001 23.029 1.00 75.56 95 HIS A C 1
ATOM 702 O O . HIS A 1 95 ? -13.153 -0.780 23.228 1.00 75.56 95 HIS A O 1
ATOM 708 N N . VAL A 1 96 ? -14.012 1.007 22.161 1.00 79.81 96 VAL A N 1
ATOM 709 C CA . VAL A 1 96 ? -12.780 1.387 21.464 1.00 79.81 96 VAL A CA 1
ATOM 710 C C . VAL A 1 96 ? -12.086 2.454 22.299 1.00 79.81 96 VAL A C 1
ATOM 712 O O . VAL A 1 96 ? -12.619 3.548 22.469 1.00 79.81 96 VAL A O 1
ATOM 715 N N . VAL A 1 97 ? -10.905 2.135 22.822 1.00 81.38 97 VAL A N 1
ATOM 716 C CA . VAL A 1 97 ? -10.111 3.043 23.657 1.00 81.38 97 VAL A CA 1
ATOM 717 C C . VAL A 1 97 ? -8.773 3.340 22.998 1.00 81.38 97 VAL A C 1
ATOM 719 O O . VAL A 1 97 ? -8.158 2.481 22.363 1.00 81.38 97 VAL A O 1
ATOM 722 N N . VAL A 1 98 ? -8.318 4.578 23.151 1.00 82.12 98 VAL A N 1
ATOM 723 C CA . VAL A 1 98 ? -6.994 5.014 22.714 1.00 82.12 98 VAL A CA 1
ATOM 724 C C . VAL A 1 98 ? -6.081 4.948 23.929 1.00 82.12 98 VAL A C 1
ATOM 726 O O . VAL A 1 98 ? -6.241 5.726 24.864 1.00 82.12 98 VAL A O 1
ATOM 729 N N . LEU A 1 99 ? -5.158 3.988 23.936 1.00 76.69 99 LEU A N 1
ATOM 730 C CA . LEU A 1 99 ? -4.218 3.792 25.038 1.00 76.69 99 LEU A CA 1
ATOM 731 C C . LEU A 1 99 ? -2.843 4.346 24.660 1.00 76.69 99 LEU A C 1
ATOM 733 O O . LEU A 1 99 ? -2.359 4.019 23.570 1.00 76.69 99 LEU A O 1
ATOM 737 N N . PRO A 1 100 ? -2.184 5.132 25.528 1.00 73.62 100 PRO A N 1
ATOM 738 C CA . PRO A 1 100 ? -0.794 5.507 25.316 1.00 73.62 100 PRO A CA 1
ATOM 739 C C . PRO A 1 100 ? 0.077 4.246 25.295 1.00 73.62 100 PRO A C 1
ATOM 741 O O . PRO A 1 100 ? -0.142 3.292 26.048 1.00 73.62 100 PRO A O 1
ATOM 744 N N . LYS A 1 101 ? 1.063 4.212 24.402 1.00 73.50 101 LYS A N 1
ATOM 745 C CA . LYS A 1 101 ? 2.039 3.126 24.353 1.00 73.50 101 LYS A CA 1
ATOM 746 C C . LYS A 1 101 ? 3.000 3.323 25.527 1.00 73.50 101 LYS A C 1
ATOM 748 O O . LYS A 1 101 ? 3.538 4.409 25.695 1.00 73.50 101 LYS A O 1
ATOM 753 N N . SER A 1 102 ? 3.263 2.268 26.297 1.00 63.16 102 SER A N 1
ATOM 754 C CA . SER A 1 102 ? 4.115 2.302 27.503 1.00 63.16 102 SER A CA 1
ATOM 755 C C . SER A 1 102 ? 5.547 2.818 27.283 1.00 63.16 102 SER A C 1
ATOM 757 O O . SER A 1 102 ? 6.243 3.081 28.251 1.00 63.16 102 SER A O 1
ATOM 759 N N . ASP A 1 103 ? 5.975 2.934 26.026 1.00 64.44 103 ASP A N 1
ATOM 760 C CA . ASP A 1 103 ? 7.326 3.319 25.610 1.00 64.44 103 ASP A CA 1
ATOM 761 C C . ASP A 1 103 ? 7.423 4.801 25.186 1.00 64.44 103 ASP A C 1
ATOM 763 O O . ASP A 1 103 ? 8.504 5.374 25.190 1.00 64.44 103 ASP A O 1
ATOM 767 N N . ASP A 1 104 ? 6.302 5.432 24.807 1.00 69.19 104 ASP A N 1
ATOM 768 C CA . ASP A 1 104 ? 6.278 6.807 24.292 1.00 69.19 104 ASP A CA 1
ATOM 769 C C . ASP A 1 104 ? 4.858 7.406 24.411 1.00 69.19 104 ASP A C 1
ATOM 771 O O . ASP A 1 104 ? 3.946 6.940 23.718 1.00 69.19 104 ASP A O 1
ATOM 775 N N . PRO A 1 105 ? 4.636 8.440 25.247 1.00 67.19 105 PRO A N 1
ATOM 776 C CA . PRO A 1 105 ? 3.304 9.005 25.496 1.00 67.19 105 PRO A CA 1
ATOM 777 C C . PRO A 1 105 ? 2.726 9.763 24.290 1.00 67.19 105 PRO A C 1
ATOM 779 O O . PRO A 1 105 ? 1.518 9.973 24.214 1.00 67.19 105 PRO A O 1
ATOM 782 N N . THR A 1 106 ? 3.560 10.138 23.315 1.00 76.06 106 THR A N 1
ATOM 783 C CA . THR A 1 106 ? 3.131 10.725 22.035 1.00 76.06 106 THR A CA 1
ATOM 784 C C . THR A 1 106 ? 2.601 9.694 21.037 1.00 76.06 106 THR A C 1
ATOM 786 O O . THR A 1 106 ? 2.003 10.067 20.024 1.00 76.06 106 THR A O 1
ATOM 789 N N . LYS A 1 107 ? 2.769 8.395 21.306 1.00 75.44 107 LYS A N 1
ATOM 790 C CA . LYS A 1 107 ? 2.234 7.305 20.484 1.00 75.44 107 LYS A CA 1
ATOM 791 C C . LYS A 1 107 ? 1.106 6.607 21.221 1.00 75.44 107 LYS A C 1
ATOM 793 O O . LYS A 1 107 ? 1.292 6.069 22.305 1.00 75.44 107 LYS A O 1
ATOM 798 N N . ALA A 1 108 ? -0.049 6.513 20.575 1.00 77.06 108 ALA A N 1
ATOM 799 C CA . ALA A 1 108 ? -1.183 5.767 21.094 1.00 77.06 108 ALA A CA 1
ATOM 800 C C . ALA A 1 108 ? -1.525 4.562 20.211 1.00 77.06 108 ALA A C 1
ATOM 802 O O . ALA A 1 108 ? -1.217 4.531 19.015 1.00 77.06 108 ALA A O 1
ATOM 803 N N . MET A 1 109 ? -2.163 3.558 20.806 1.00 74.06 109 MET A N 1
ATOM 804 C CA . MET A 1 109 ? -2.738 2.419 20.101 1.00 74.06 109 MET A CA 1
ATOM 805 C C . MET A 1 109 ? -4.244 2.366 20.317 1.00 74.06 109 MET A C 1
ATOM 807 O O . MET A 1 109 ? -4.744 2.652 21.403 1.00 74.06 109 MET A O 1
ATOM 811 N N . ILE A 1 110 ? -4.960 1.962 19.272 1.00 80.12 110 ILE A N 1
ATOM 812 C CA . ILE A 1 110 ? -6.384 1.667 19.368 1.00 80.12 110 ILE A CA 1
ATOM 813 C C . ILE A 1 110 ? -6.508 0.245 19.909 1.00 80.12 110 ILE A C 1
ATOM 815 O O . ILE A 1 110 ? -6.087 -0.710 19.252 1.00 80.12 110 ILE A O 1
ATOM 819 N N . ALA A 1 111 ? -7.064 0.117 21.106 1.00 79.25 111 ALA A N 1
ATOM 820 C CA . ALA A 1 111 ? -7.383 -1.155 21.733 1.00 79.25 111 ALA A CA 1
ATOM 821 C C . ALA A 1 111 ? -8.901 -1.293 21.883 1.00 79.25 111 ALA A C 1
ATOM 823 O O . ALA A 1 111 ? -9.644 -0.311 21.850 1.00 79.25 111 ALA A O 1
ATOM 824 N N . THR A 1 112 ? -9.363 -2.529 22.039 1.00 78.69 112 THR A N 1
ATOM 825 C CA . THR A 1 112 ? -10.753 -2.815 22.397 1.00 78.69 112 THR A CA 1
ATOM 826 C C . THR A 1 112 ? -10.793 -3.444 23.777 1.00 78.69 112 THR A C 1
ATOM 828 O O . THR A 1 112 ? -9.939 -4.271 24.100 1.00 78.69 112 THR A O 1
ATOM 831 N N . CYS A 1 113 ? -11.747 -3.026 24.603 1.00 75.50 113 CYS A N 1
ATOM 832 C CA . CYS A 1 113 ? -11.898 -3.535 25.960 1.00 75.50 113 CYS A CA 1
ATOM 833 C C . CYS A 1 113 ? -13.372 -3.778 26.300 1.00 75.50 113 CYS A C 1
ATOM 835 O O . CYS A 1 113 ? -14.272 -3.169 25.716 1.00 75.50 113 CYS A O 1
ATOM 837 N N . SER A 1 114 ? -13.628 -4.668 27.259 1.00 84.25 114 SER A N 1
ATOM 838 C CA . SER A 1 114 ? -14.972 -4.838 27.812 1.00 84.25 114 SER A CA 1
ATOM 839 C C . SER A 1 114 ? -15.394 -3.577 28.570 1.00 84.25 114 SER A C 1
ATOM 841 O O . SER A 1 114 ? -14.551 -2.843 29.083 1.00 84.25 114 SER A O 1
ATOM 843 N N . GLU A 1 115 ? -16.698 -3.363 28.732 1.00 81.75 115 GLU A N 1
ATOM 844 C CA . GLU A 1 115 ? -17.237 -2.358 29.658 1.00 81.75 115 GLU A CA 1
ATOM 845 C C . GLU A 1 115 ? -16.650 -2.495 31.079 1.00 81.75 115 GLU A C 1
ATOM 847 O O . GLU A 1 115 ? -16.296 -1.501 31.706 1.00 81.75 115 GLU A O 1
ATOM 852 N N . LYS A 1 116 ? -16.413 -3.728 31.558 1.00 80.12 116 LYS A N 1
ATOM 853 C CA . LYS A 1 116 ? -15.754 -3.969 32.859 1.00 80.12 116 LYS A CA 1
ATOM 854 C C . LYS A 1 116 ? -14.309 -3.474 32.897 1.00 80.12 116 LYS A C 1
ATOM 856 O O . LYS A 1 116 ? -13.852 -3.0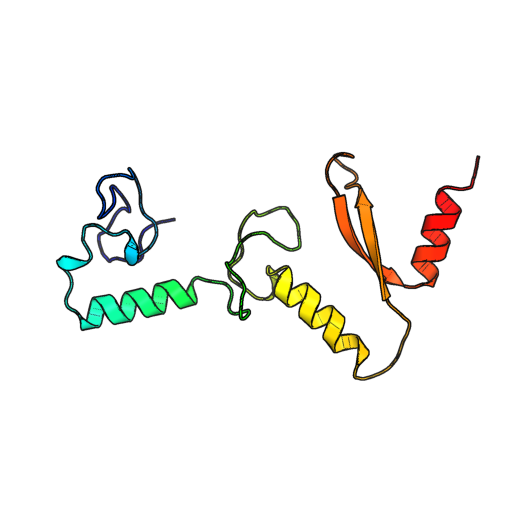06 33.937 1.00 80.12 116 LYS A O 1
ATOM 861 N N . ASP A 1 117 ? -13.588 -3.607 31.792 1.00 80.62 117 ASP A N 1
ATOM 862 C CA . ASP A 1 117 ? -12.195 -3.171 31.691 1.00 80.62 117 ASP A CA 1
ATOM 863 C C . ASP A 1 117 ? -12.109 -1.653 31.527 1.00 80.62 117 ASP A C 1
ATOM 865 O O . ASP A 1 117 ? -11.209 -1.034 32.088 1.00 80.62 117 ASP A O 1
ATOM 869 N N . LEU A 1 118 ? -13.089 -1.047 30.846 1.00 81.31 118 LEU A N 1
ATOM 870 C CA . LEU A 1 118 ? -13.220 0.404 30.745 1.00 81.31 118 LEU A CA 1
ATOM 871 C C . LEU A 1 118 ? -13.451 1.037 32.121 1.00 81.31 118 LEU A C 1
ATOM 873 O O . LEU A 1 118 ? -12.753 1.979 32.486 1.00 81.31 118 LEU A O 1
ATOM 877 N N . ILE A 1 119 ? -14.380 0.482 32.908 1.00 81.56 119 ILE A N 1
ATOM 878 C CA . ILE A 1 119 ? -14.658 0.948 34.274 1.00 81.56 119 ILE A CA 1
ATOM 879 C C . ILE A 1 119 ? -13.398 0.842 35.146 1.00 81.56 119 ILE A C 1
ATOM 881 O O . ILE A 1 119 ? -13.083 1.768 35.889 1.00 81.56 119 ILE A O 1
ATOM 885 N N . LYS A 1 120 ? -12.632 -0.253 35.030 1.00 81.00 120 LYS A N 1
ATOM 886 C CA . LYS A 1 120 ? -11.360 -0.419 35.755 1.00 81.00 120 LYS A CA 1
ATOM 887 C C . LYS A 1 120 ? -10.289 0.578 35.315 1.00 81.00 120 LYS A C 1
ATOM 889 O O . LYS A 1 120 ? -9.545 1.053 36.168 1.00 81.00 120 LYS A O 1
ATOM 894 N N . LEU A 1 121 ? -10.190 0.880 34.019 1.00 76.81 121 LEU A N 1
ATOM 895 C CA . LEU A 1 121 ? -9.252 1.885 33.515 1.00 76.81 121 LEU A CA 1
ATOM 896 C C . LEU A 1 121 ? -9.602 3.280 34.032 1.00 76.81 121 LEU A C 1
ATOM 898 O O . LEU A 1 121 ? -8.726 3.961 34.551 1.00 76.81 121 LEU A O 1
ATOM 902 N N . ALA A 1 122 ? -10.876 3.668 33.950 1.00 75.88 122 ALA A N 1
ATOM 903 C CA . ALA A 1 122 ? -11.351 4.953 34.456 1.00 75.88 122 ALA A CA 1
ATOM 904 C C . ALA A 1 122 ? -11.136 5.085 35.972 1.00 75.88 122 ALA A C 1
ATOM 906 O O . ALA A 1 122 ? -10.743 6.142 36.452 1.00 75.88 122 ALA A O 1
ATOM 907 N N . ALA A 1 123 ? -11.329 3.999 36.726 1.00 77.00 123 ALA A N 1
ATOM 908 C CA . ALA A 1 123 ? -11.086 3.985 38.166 1.00 77.00 123 ALA A CA 1
ATOM 909 C C . ALA A 1 123 ? -9.596 4.107 38.539 1.00 77.00 123 ALA A C 1
ATOM 911 O O . ALA A 1 123 ? -9.284 4.621 39.611 1.00 77.00 123 ALA A O 1
ATOM 912 N N . LYS A 1 124 ? -8.671 3.663 37.675 1.00 68.69 124 LYS A N 1
ATOM 913 C CA . LYS A 1 124 ? -7.221 3.730 37.929 1.00 68.69 124 LYS A CA 1
ATOM 914 C C . LYS A 1 124 ? -6.651 5.151 37.803 1.00 68.69 124 LYS A C 1
ATOM 916 O O . LYS A 1 124 ? -5.605 5.424 38.376 1.00 68.69 124 LYS A O 1
ATOM 921 N N . GLU A 1 125 ? -7.366 6.048 37.123 1.00 59.19 125 GLU A N 1
ATOM 922 C CA . GLU A 1 125 ? -7.051 7.483 37.018 1.00 59.19 125 GLU A CA 1
ATOM 923 C C . GLU A 1 125 ? -7.595 8.308 38.211 1.00 59.19 125 GLU A C 1
ATOM 925 O O . GLU A 1 125 ? -7.391 9.517 38.261 1.00 59.19 125 GLU A O 1
ATOM 930 N N . ILE A 1 126 ? -8.316 7.686 39.162 1.00 53.78 126 ILE A N 1
ATOM 931 C CA . ILE A 1 126 ? -9.042 8.378 40.253 1.00 53.78 126 ILE A CA 1
ATOM 932 C C . ILE A 1 126 ? -8.455 8.078 41.650 1.00 53.78 126 ILE A C 1
ATOM 934 O O . ILE A 1 126 ? -8.853 8.695 42.638 1.00 53.78 126 ILE A O 1
ATOM 938 N N . THR A 1 127 ? -7.486 7.170 41.781 1.00 46.91 127 THR A N 1
ATOM 939 C CA . THR A 1 127 ? -6.775 6.984 43.059 1.00 46.91 127 THR A CA 1
ATOM 940 C C . THR A 1 127 ? -5.688 8.055 43.236 1.00 46.91 127 THR A C 1
ATOM 942 O O . THR A 1 127 ? -4.847 8.150 42.341 1.00 46.91 127 THR A O 1
ATOM 945 N N . PRO A 1 128 ? -5.707 8.841 44.335 1.00 53.72 128 PRO A N 1
ATOM 946 C CA . PRO A 1 128 ? -4.729 9.899 44.607 1.00 53.72 128 PRO A CA 1
ATOM 947 C C . PRO A 1 128 ? -3.310 9.368 44.840 1.00 53.72 128 PRO A C 1
ATOM 949 O O . PRO A 1 128 ? -3.172 8.199 45.275 1.00 53.72 128 PRO A O 1
#

Secondary structure (DSSP, 8-state):
---SSTT---BS-TTSS-SB--SGGG-GGGGGS-HHHHHHHHHHHHHTS-SSTT--SBS-TTSS-SB--STTT-HHHHHHHHHHTTSSS---PEEEEEEEETTEEEEEEEEEEEHHHHHHHHHHTS--

Foldseek 3Di:
DAELDPPGRQAAFCVNPDGGHHYLNGDVCNVVDDPVVNVVRNVVRLQQAEPDPPDPQAAFQVRPDRGHHYLNGDPVSVVVVVVCVPPDDDDADKDWDWAQDPVDNVDTHTDIDGPVVVVVVVVVVVDD